Protein AF-A0A3D6AFQ8-F1 (afdb_monomer)

Nearest PDB structures (foldseek):
  5lcy-assembly1_C  TM=9.001E-01  e=2.801E-07  Salmonella enterica subsp. enterica serovar Typhimurium
  5fmn-assembly1_B  TM=8.373E-01  e=2.498E-03  Synechocystis sp. PCC 6803
  7mq1-assembly1_B  TM=7.973E-01  e=4.867E-03  Streptococcus pneumoniae D39
  7mq3-assembly1_A  TM=7.730E-01  e=4.867E-03  Streptococcus pneumoniae D39
  7mq2-assembly1_D  TM=8.115E-01  e=2.355E-02  Streptococcus pneumoniae D39

Solvent-accessible surface area (backbone atoms only — not comparable to full-atom values): 5232 Å² total; per-residue (Å²): 122,68,87,45,76,64,51,40,51,52,52,49,53,52,53,54,51,51,50,55,51,52,56,51,48,52,51,38,60,76,70,65,55,57,68,72,59,53,52,51,49,52,53,51,48,51,51,51,52,54,51,52,50,52,57,53,50,52,51,51,47,52,62,73,64,67,52,84,63,95,41,74,68,53,45,54,49,54,5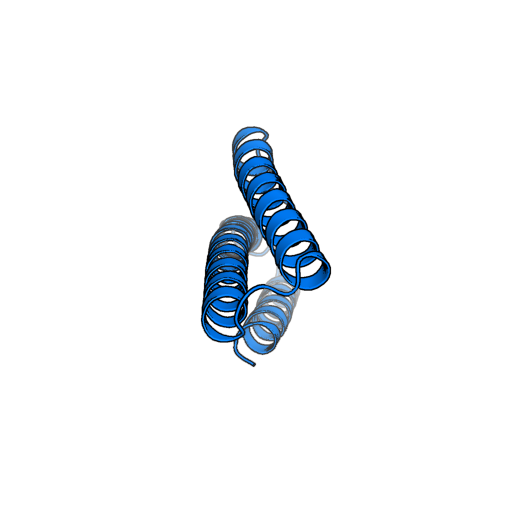4,52,52,52,55,50,52,52,56,66,70,76,108

Sequence (91 aa):
MPHSPEEKKRVLTRVRRIRGQTEALERALEEGVECAAVLQQIAAIRGAVNGLMSEVMEAHIREEFGQPPASEAERTARVREMSLLVRSYLK

Structure (mmCIF, N/CA/C/O backbone):
data_AF-A0A3D6AFQ8-F1
#
_entry.id   AF-A0A3D6AFQ8-F1
#
loop_
_atom_site.group_PDB
_atom_site.id
_atom_site.type_symbol
_atom_site.label_atom_id
_atom_site.label_alt_id
_atom_site.label_comp_id
_atom_site.label_asym_id
_atom_site.label_entity_id
_atom_site.label_seq_id
_atom_site.pdbx_PDB_ins_code
_atom_site.Cartn_x
_atom_site.Cartn_y
_atom_site.Cartn_z
_atom_site.occupancy
_atom_site.B_iso_or_equiv
_atom_site.auth_seq_id
_atom_site.auth_comp_id
_atom_site.auth_asym_id
_atom_site.auth_atom_id
_atom_site.pdbx_PDB_model_num
ATOM 1 N N . MET A 1 1 ? 10.726 3.275 -9.927 1.00 50.62 1 MET A N 1
ATOM 2 C CA . MET A 1 1 ? 10.121 4.407 -9.153 1.00 50.62 1 MET A CA 1
ATOM 3 C C . MET A 1 1 ? 9.157 5.093 -10.100 1.00 50.62 1 MET A C 1
ATOM 5 O O . MET A 1 1 ? 9.514 5.092 -11.249 1.00 50.62 1 MET A O 1
ATOM 9 N N . PRO A 1 2 ? 8.018 5.703 -9.727 1.00 62.06 2 PRO A N 1
ATOM 10 C CA . PRO A 1 2 ? 7.171 6.353 -10.737 1.00 62.06 2 PRO A CA 1
ATOM 11 C C . PRO A 1 2 ? 7.990 7.377 -11.543 1.00 62.06 2 PRO A C 1
ATOM 13 O O . PRO A 1 2 ? 8.441 8.378 -10.974 1.00 62.06 2 PRO A O 1
ATOM 16 N N . HIS A 1 3 ? 8.257 7.073 -12.819 1.00 66.62 3 HIS A N 1
ATOM 17 C CA . HIS A 1 3 ? 9.227 7.812 -13.632 1.00 66.62 3 HIS A CA 1
ATOM 18 C C . HIS A 1 3 ? 8.617 9.087 -14.229 1.00 66.62 3 HIS A C 1
ATOM 20 O O . HIS A 1 3 ? 9.358 10.008 -14.579 1.00 66.62 3 HIS A O 1
ATOM 26 N N . SER A 1 4 ? 7.281 9.209 -14.258 1.00 79.69 4 SER A N 1
ATOM 27 C CA . SER A 1 4 ? 6.606 10.465 -14.595 1.00 79.69 4 SER A CA 1
ATOM 28 C C . SER A 1 4 ? 6.192 11.283 -13.353 1.00 79.69 4 SER A C 1
ATOM 30 O O . SER A 1 4 ? 5.779 10.732 -12.322 1.00 79.69 4 SER A O 1
ATOM 32 N N . PRO A 1 5 ? 6.219 12.630 -13.435 1.00 84.50 5 PRO A N 1
ATOM 33 C CA . PRO A 1 5 ? 5.685 13.501 -12.385 1.00 84.50 5 PRO A CA 1
ATOM 34 C C . PRO A 1 5 ? 4.211 13.223 -12.052 1.00 84.50 5 PRO A C 1
ATOM 36 O O . PRO A 1 5 ? 3.797 13.350 -10.896 1.00 84.50 5 PRO A O 1
ATOM 39 N N . GLU A 1 6 ? 3.419 12.821 -13.049 1.00 84.44 6 GLU A N 1
ATOM 40 C CA . GLU A 1 6 ? 1.999 12.507 -12.884 1.00 84.44 6 GLU A CA 1
ATOM 41 C C . G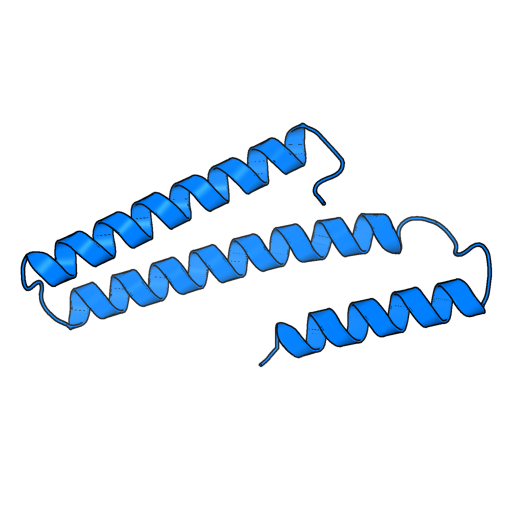LU A 1 6 ? 1.779 11.223 -12.084 1.00 84.44 6 GLU A C 1
ATOM 43 O O . GLU A 1 6 ? 0.996 11.219 -11.133 1.00 84.44 6 GLU A O 1
ATOM 48 N N . GLU A 1 7 ? 2.500 10.146 -12.406 1.00 83.50 7 GLU A N 1
ATOM 49 C CA . GLU A 1 7 ? 2.441 8.890 -11.650 1.00 83.50 7 GLU A CA 1
ATOM 50 C C . GLU A 1 7 ? 2.918 9.092 -10.222 1.00 83.50 7 GLU A C 1
ATOM 52 O O . GLU A 1 7 ? 2.268 8.631 -9.284 1.00 83.50 7 GLU A O 1
ATOM 57 N N . LYS A 1 8 ? 3.996 9.862 -10.037 1.00 88.12 8 LYS A N 1
ATOM 58 C CA . LYS A 1 8 ? 4.493 10.202 -8.704 1.00 88.12 8 LYS A CA 1
ATOM 59 C C . LYS A 1 8 ? 3.418 10.917 -7.891 1.00 88.12 8 LYS A C 1
ATOM 61 O O . LYS A 1 8 ? 3.194 10.570 -6.732 1.00 88.12 8 LYS A O 1
ATOM 66 N N . LYS A 1 9 ? 2.713 11.883 -8.489 1.00 91.31 9 LYS A N 1
ATOM 67 C CA . LYS A 1 9 ? 1.600 12.587 -7.837 1.00 91.31 9 LYS A CA 1
ATOM 68 C C . LYS A 1 9 ? 0.445 11.637 -7.502 1.00 91.31 9 LYS A C 1
ATOM 70 O O . LYS A 1 9 ? -0.077 11.711 -6.391 1.00 91.31 9 LYS A O 1
ATOM 75 N N . ARG A 1 10 ? 0.060 10.737 -8.417 1.00 89.75 10 ARG A N 1
ATOM 76 C CA . ARG A 1 10 ? -1.003 9.737 -8.186 1.00 89.75 10 ARG A CA 1
ATOM 77 C C . ARG A 1 10 ? -0.659 8.799 -7.024 1.00 89.75 10 ARG A C 1
ATOM 79 O O . ARG A 1 10 ? -1.445 8.695 -6.081 1.00 89.75 10 ARG A O 1
ATOM 86 N N . VAL A 1 11 ? 0.536 8.210 -7.040 1.00 92.75 11 VAL A N 1
ATOM 87 C CA . VAL A 1 11 ? 1.041 7.321 -5.980 1.00 92.75 11 VAL A CA 1
ATOM 88 C C . VAL A 1 11 ? 1.103 8.047 -4.634 1.00 92.75 11 VAL A C 1
ATOM 90 O O . VAL A 1 11 ? 0.613 7.533 -3.630 1.00 92.75 11 VAL A O 1
ATOM 93 N N . LEU A 1 12 ? 1.618 9.280 -4.593 1.00 94.81 12 LEU A N 1
ATOM 94 C CA . LEU A 1 12 ? 1.669 10.065 -3.355 1.00 94.81 12 LEU A CA 1
ATOM 95 C C . LEU A 1 12 ? 0.277 10.362 -2.785 1.00 94.81 12 LEU A C 1
ATOM 97 O O . LEU A 1 12 ? 0.094 10.318 -1.568 1.00 94.81 12 LEU A O 1
ATOM 101 N N . THR A 1 13 ? -0.717 10.634 -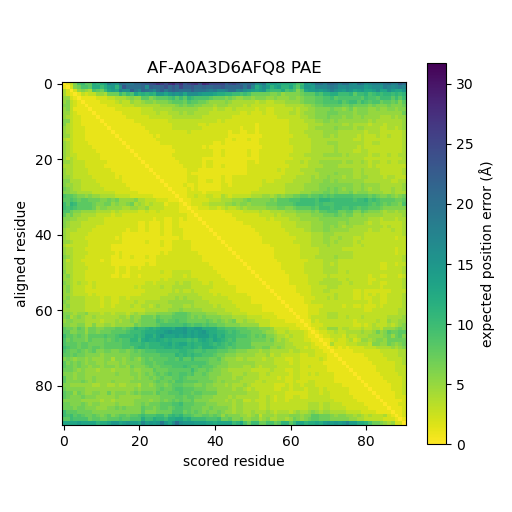3.632 1.00 96.12 13 THR A N 1
ATOM 102 C CA . THR A 1 13 ? -2.107 10.820 -3.190 1.00 96.12 13 THR A CA 1
ATOM 103 C C . THR A 1 13 ? -2.662 9.551 -2.538 1.00 96.12 13 THR A C 1
ATOM 105 O O . THR A 1 13 ? -3.287 9.632 -1.480 1.00 96.12 13 THR A O 1
ATOM 108 N N . ARG A 1 14 ? -2.394 8.372 -3.115 1.00 96.06 14 ARG A N 1
ATOM 109 C CA . ARG A 1 14 ? -2.784 7.076 -2.532 1.00 96.06 14 ARG A CA 1
ATOM 110 C C . ARG A 1 14 ? -2.120 6.842 -1.174 1.00 96.06 14 ARG A C 1
ATOM 112 O O . ARG A 1 14 ? -2.814 6.510 -0.217 1.00 96.06 14 ARG A O 1
ATOM 119 N N . VAL A 1 15 ? -0.812 7.085 -1.069 1.00 97.25 15 VAL A N 1
ATOM 120 C CA . VAL A 1 15 ? -0.056 6.948 0.190 1.00 97.25 15 VAL A CA 1
ATOM 121 C C . VAL A 1 15 ? -0.613 7.872 1.276 1.00 97.25 15 VAL A C 1
ATOM 123 O O . VAL A 1 15 ? -0.842 7.433 2.400 1.00 97.25 15 VAL A O 1
ATOM 126 N N . ARG A 1 16 ? -0.905 9.137 0.946 1.00 98.19 16 ARG A N 1
ATOM 127 C CA . ARG A 1 16 ? -1.519 10.090 1.890 1.00 98.19 16 ARG A CA 1
ATOM 128 C C . ARG A 1 16 ? -2.898 9.631 2.364 1.00 98.19 16 ARG A C 1
ATOM 130 O O . ARG A 1 16 ? -3.214 9.788 3.538 1.00 98.19 16 ARG A O 1
ATOM 137 N N . ARG A 1 17 ? -3.703 9.033 1.479 1.00 98.12 17 ARG A N 1
ATOM 138 C CA . ARG A 1 17 ? -4.999 8.451 1.853 1.00 98.12 17 ARG A CA 1
ATOM 139 C C . ARG A 1 17 ? -4.831 7.280 2.823 1.00 98.12 17 ARG A C 1
ATOM 141 O O . ARG A 1 17 ? -5.527 7.254 3.829 1.00 98.12 17 ARG A O 1
ATOM 148 N N . ILE A 1 18 ? -3.905 6.358 2.547 1.00 98.44 18 ILE A N 1
ATOM 149 C CA . ILE A 1 18 ? -3.610 5.218 3.433 1.00 98.44 18 ILE A CA 1
ATOM 150 C C . ILE A 1 18 ? -3.166 5.716 4.809 1.00 98.44 18 ILE A C 1
ATOM 152 O O . ILE A 1 18 ? -3.678 5.236 5.814 1.00 98.44 18 ILE A O 1
ATOM 156 N N . ARG A 1 19 ? -2.298 6.734 4.858 1.00 98.56 19 ARG A N 1
ATOM 157 C CA . ARG A 1 19 ? -1.888 7.375 6.114 1.00 98.56 19 ARG A CA 1
ATOM 158 C C . ARG A 1 19 ? -3.087 7.892 6.921 1.00 98.56 19 ARG A C 1
ATOM 160 O O . ARG A 1 19 ? -3.176 7.631 8.113 1.00 98.56 19 ARG A O 1
ATOM 167 N N . GLY A 1 20 ? -4.034 8.576 6.280 1.00 98.62 20 GLY A N 1
ATOM 168 C CA . GLY A 1 20 ? -5.249 9.032 6.966 1.00 98.62 20 GLY A CA 1
ATOM 169 C C . GLY A 1 20 ? -6.112 7.877 7.494 1.00 98.62 20 GLY A C 1
ATOM 170 O O . GLY A 1 20 ? -6.715 7.998 8.557 1.00 98.62 20 GLY A O 1
ATOM 171 N N . GLN A 1 21 ? -6.148 6.738 6.789 1.00 98.62 21 GLN A N 1
ATOM 172 C CA . GLN A 1 21 ? -6.840 5.533 7.261 1.00 98.62 21 GLN A CA 1
ATOM 173 C C . GLN A 1 21 ? -6.131 4.901 8.467 1.00 98.62 21 GLN A C 1
ATOM 175 O O . GLN A 1 21 ? -6.806 4.486 9.402 1.00 98.62 21 GLN A O 1
ATOM 180 N N . THR A 1 22 ? -4.796 4.850 8.477 1.00 98.56 22 THR A N 1
ATOM 181 C CA . THR A 1 22 ? -4.036 4.317 9.620 1.00 98.56 22 THR A CA 1
ATOM 182 C C . THR A 1 22 ? -4.142 5.220 10.846 1.00 98.56 22 THR A C 1
ATOM 184 O O . THR A 1 22 ? -4.334 4.711 11.941 1.00 98.56 22 THR A O 1
ATOM 187 N N . GLU A 1 23 ? -4.112 6.544 10.666 1.00 98.69 23 GLU A N 1
ATOM 188 C CA . GLU A 1 23 ? -4.347 7.507 11.756 1.00 98.69 23 GLU A CA 1
ATOM 189 C C . GLU A 1 23 ? -5.778 7.383 12.320 1.00 98.69 23 GLU A C 1
ATOM 191 O O . GLU A 1 23 ? -6.003 7.579 13.510 1.00 98.69 23 GLU A O 1
ATOM 196 N N . ALA A 1 24 ? -6.771 7.063 11.482 1.00 98.31 24 ALA A N 1
ATOM 197 C CA . ALA A 1 24 ? -8.136 6.800 11.944 1.00 98.31 24 ALA A CA 1
ATOM 198 C C . ALA A 1 24 ? -8.257 5.481 12.725 1.00 98.31 24 ALA A C 1
ATOM 200 O O . ALA A 1 24 ? -8.987 5.438 13.713 1.00 98.31 24 ALA A O 1
ATOM 201 N N . LEU A 1 25 ? -7.525 4.445 12.308 1.00 98.50 25 LEU A N 1
ATOM 202 C CA . LEU A 1 25 ? -7.447 3.168 13.019 1.00 98.50 25 LEU A CA 1
ATOM 203 C C . LEU A 1 25 ? -6.808 3.324 14.396 1.00 98.50 25 LEU A C 1
ATOM 205 O O . LEU A 1 25 ? -7.327 2.781 15.363 1.00 98.50 25 LEU A O 1
ATOM 209 N N . GLU A 1 26 ? -5.716 4.080 14.482 1.00 98.56 26 GLU A N 1
ATOM 210 C CA . GLU A 1 26 ? -5.054 4.398 15.748 1.00 98.56 26 GLU A CA 1
ATOM 211 C C . GLU A 1 26 ? -6.025 5.065 16.729 1.00 98.56 26 GLU A C 1
ATOM 213 O O . GLU A 1 26 ? -6.248 4.529 17.811 1.00 98.56 26 GLU A O 1
ATOM 218 N N . ARG A 1 27 ? -6.717 6.135 16.308 1.00 98.44 27 ARG A N 1
ATOM 219 C CA . ARG A 1 27 ? -7.736 6.793 17.145 1.00 98.44 27 ARG A CA 1
ATOM 220 C C . ARG A 1 27 ? -8.856 5.848 17.572 1.00 98.44 27 ARG A C 1
ATOM 222 O O . ARG A 1 27 ? -9.248 5.850 18.730 1.00 98.44 27 ARG A O 1
ATOM 229 N N . ALA A 1 28 ? -9.354 5.011 16.660 1.00 97.81 28 ALA A N 1
ATOM 230 C CA . ALA A 1 28 ? -10.409 4.054 16.986 1.00 97.81 28 ALA A CA 1
ATOM 231 C C . ALA A 1 28 ? -9.968 3.041 18.060 1.00 97.81 28 ALA A C 1
ATOM 233 O O . ALA A 1 28 ? -10.779 2.626 18.885 1.00 97.81 28 ALA A O 1
ATOM 234 N N . LEU A 1 29 ? -8.691 2.653 18.066 1.00 97.88 29 LEU A N 1
ATOM 235 C CA . LEU A 1 29 ? -8.125 1.784 19.097 1.00 97.88 29 LEU A CA 1
ATOM 236 C C . LEU A 1 29 ? -7.965 2.518 20.436 1.00 97.88 29 LE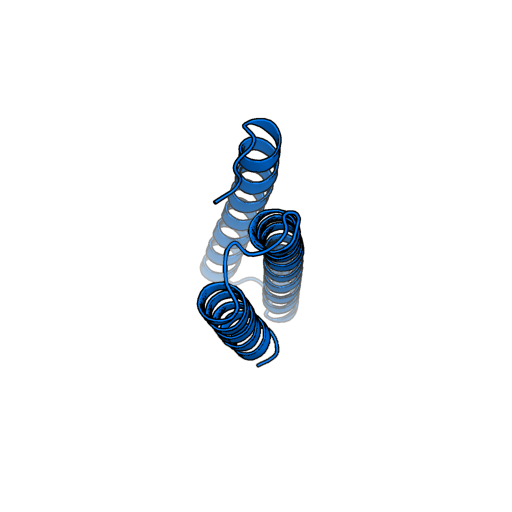U A C 1
ATOM 238 O O . LEU A 1 29 ? -8.304 1.949 21.471 1.00 97.88 29 LEU A O 1
ATOM 242 N N . GLU A 1 30 ? -7.493 3.766 20.422 1.00 98.19 30 GLU A N 1
ATOM 243 C CA . GLU A 1 30 ? -7.358 4.603 21.626 1.00 98.19 30 GLU A CA 1
ATOM 244 C C . GLU A 1 30 ? -8.713 4.904 22.285 1.00 98.19 30 GLU A C 1
ATOM 246 O O . GLU A 1 30 ? -8.831 4.890 23.509 1.00 98.19 30 GLU A O 1
ATOM 251 N N . GLU A 1 31 ? -9.748 5.131 21.475 1.00 97.62 31 GLU A N 1
ATOM 252 C CA . GLU A 1 31 ? -11.119 5.412 21.915 1.00 97.62 31 GLU A CA 1
ATOM 253 C C . GLU A 1 31 ? -11.896 4.148 22.333 1.00 97.62 31 GLU A C 1
ATOM 255 O O . GLU A 1 31 ? -13.020 4.251 22.824 1.00 97.62 31 GLU A O 1
ATOM 260 N N . GLY A 1 32 ? -11.318 2.953 22.156 1.00 95.56 32 GLY A N 1
ATOM 261 C CA . GLY A 1 32 ? -11.954 1.688 22.531 1.00 95.56 32 GLY A CA 1
ATOM 262 C C . GLY A 1 32 ? -13.155 1.315 21.656 1.00 95.56 32 GLY A C 1
ATOM 263 O O . GLY A 1 32 ? -14.123 0.740 22.150 1.00 95.56 32 GLY A O 1
ATOM 264 N N . VAL A 1 33 ? -13.114 1.649 20.362 1.00 95.94 33 VAL A N 1
ATOM 265 C CA . VAL A 1 33 ? -14.178 1.330 19.400 1.00 95.94 33 VAL A CA 1
ATOM 266 C C . VAL A 1 33 ? -14.365 -0.189 19.259 1.00 95.94 33 VAL A C 1
ATOM 268 O O . VAL A 1 33 ? -13.409 -0.963 19.279 1.00 95.94 33 VAL A O 1
ATOM 271 N N . GLU A 1 34 ? -15.612 -0.613 19.041 1.00 96.44 34 GLU A N 1
ATOM 272 C CA . GLU A 1 34 ? -16.008 -2.010 18.830 1.00 96.44 34 GLU A CA 1
ATOM 273 C C . GLU A 1 34 ? -15.128 -2.763 17.813 1.00 96.44 34 GLU A C 1
ATOM 275 O O . GLU A 1 34 ? -14.878 -2.297 16.693 1.00 96.44 34 GLU A O 1
ATOM 280 N N . CYS A 1 35 ? -14.755 -4.003 18.155 1.00 96.94 35 CYS A N 1
ATOM 281 C CA . CYS A 1 35 ? -13.878 -4.859 17.346 1.00 96.94 35 CYS A CA 1
ATOM 282 C C . CYS A 1 35 ? -14.345 -5.009 15.889 1.00 96.94 35 CYS A C 1
ATOM 284 O O . CYS A 1 35 ? -13.523 -5.061 14.974 1.00 96.94 35 CYS A O 1
ATOM 286 N N . ALA A 1 36 ? -15.659 -5.065 15.648 1.00 97.69 36 ALA A N 1
ATOM 287 C CA . ALA A 1 36 ? -16.209 -5.183 14.299 1.00 97.69 36 ALA A CA 1
ATOM 288 C C . ALA A 1 36 ? -15.845 -3.977 13.413 1.00 97.69 36 ALA A C 1
ATOM 290 O O . ALA A 1 36 ? -15.473 -4.155 12.252 1.00 97.69 36 ALA A O 1
ATOM 291 N N . ALA A 1 37 ? -15.894 -2.760 13.960 1.00 96.81 37 ALA A N 1
ATOM 292 C CA . ALA A 1 37 ? -15.535 -1.547 13.231 1.00 96.81 37 ALA A CA 1
ATOM 293 C C . ALA A 1 37 ? -14.016 -1.457 13.007 1.00 96.81 37 ALA A C 1
ATOM 295 O O . ALA A 1 37 ? -13.576 -1.108 11.910 1.00 96.81 37 ALA A O 1
ATOM 296 N N . VAL A 1 38 ? -13.207 -1.864 13.990 1.00 98.12 38 VAL A N 1
ATOM 297 C CA . VAL A 1 38 ? -11.744 -1.983 13.841 1.00 98.12 38 VAL A CA 1
ATOM 298 C C . VAL A 1 38 ? -11.385 -2.950 12.703 1.00 98.12 38 VAL A C 1
ATOM 300 O O . VAL A 1 38 ? -10.595 -2.612 11.819 1.00 98.12 38 VAL A O 1
ATOM 303 N N . LEU A 1 39 ? -12.018 -4.128 12.653 1.00 98.25 39 LEU A N 1
ATOM 304 C CA . LEU A 1 39 ? -11.808 -5.111 11.582 1.00 98.25 39 LEU A CA 1
ATOM 305 C C . LEU A 1 39 ? -12.186 -4.562 10.198 1.00 98.25 39 LEU A C 1
ATOM 307 O O . LEU A 1 39 ? -11.477 -4.816 9.220 1.00 98.25 39 LEU A O 1
ATOM 311 N N . GLN A 1 40 ? -13.263 -3.778 10.101 1.00 98.38 40 GLN A N 1
ATOM 312 C CA . GLN A 1 40 ? -13.648 -3.111 8.853 1.00 98.38 40 GLN A CA 1
ATOM 313 C C . GLN A 1 40 ? -12.595 -2.095 8.396 1.00 98.38 40 GLN A C 1
ATOM 315 O O . GLN A 1 40 ? -12.263 -2.049 7.208 1.00 98.38 40 GLN A O 1
ATOM 320 N N . GLN A 1 41 ? -12.026 -1.315 9.318 1.00 98.25 41 GLN A N 1
ATOM 321 C CA . GLN A 1 41 ? -10.960 -0.367 8.990 1.00 98.25 41 GLN A CA 1
ATOM 322 C C . GLN A 1 41 ? -9.691 -1.080 8.511 1.00 98.25 41 GLN A C 1
ATOM 324 O O . GLN A 1 41 ? -9.122 -0.693 7.488 1.00 98.25 41 GLN A O 1
ATOM 329 N N . ILE A 1 42 ? -9.294 -2.174 9.170 1.00 98.38 42 ILE A N 1
ATOM 330 C CA . ILE A 1 42 ? -8.169 -3.015 8.732 1.00 98.38 42 ILE A CA 1
ATOM 331 C C . ILE A 1 42 ? -8.422 -3.564 7.321 1.00 98.38 42 ILE A C 1
ATOM 333 O O . ILE A 1 42 ? -7.546 -3.487 6.455 1.00 98.38 42 ILE A O 1
ATOM 337 N N . ALA A 1 43 ? -9.627 -4.073 7.048 1.00 98.38 43 ALA A N 1
ATOM 338 C CA . ALA A 1 43 ? -9.990 -4.570 5.723 1.00 98.38 43 ALA A CA 1
ATOM 339 C C . ALA A 1 43 ? -9.915 -3.468 4.649 1.00 98.38 43 ALA A C 1
ATOM 341 O O . ALA A 1 43 ? -9.416 -3.718 3.546 1.00 98.38 43 ALA A O 1
ATOM 342 N N . ALA A 1 44 ? -10.351 -2.247 4.974 1.00 98.19 44 ALA A N 1
ATOM 343 C CA . ALA A 1 44 ? -10.273 -1.094 4.083 1.00 98.19 44 ALA A CA 1
ATOM 344 C C . ALA A 1 44 ? -8.822 -0.658 3.807 1.00 98.19 44 ALA A C 1
ATOM 346 O O . ALA A 1 44 ? -8.486 -0.359 2.659 1.00 98.19 44 ALA A O 1
ATOM 347 N N . ILE A 1 45 ? -7.956 -0.656 4.828 1.00 98.44 45 ILE A N 1
ATOM 348 C CA . ILE A 1 45 ? -6.520 -0.365 4.683 1.00 98.44 45 ILE A CA 1
ATOM 349 C C . ILE A 1 45 ? -5.860 -1.418 3.793 1.00 98.44 45 ILE A C 1
ATOM 351 O O . ILE A 1 45 ? -5.188 -1.063 2.826 1.00 98.44 45 ILE A O 1
ATOM 355 N N . ARG A 1 46 ? -6.112 -2.708 4.050 1.00 97.44 46 ARG A N 1
ATOM 356 C CA . ARG A 1 46 ? -5.609 -3.808 3.213 1.00 97.44 46 ARG A CA 1
ATOM 357 C C . ARG A 1 46 ? -6.014 -3.625 1.749 1.00 97.44 46 ARG A C 1
ATOM 359 O O . ARG A 1 46 ? -5.176 -3.749 0.862 1.00 97.44 46 ARG A O 1
ATOM 366 N N . GLY A 1 47 ? -7.279 -3.290 1.487 1.00 97.31 47 GLY A N 1
ATOM 367 C CA . GLY A 1 47 ? -7.762 -3.013 0.132 1.00 97.31 47 GLY A CA 1
ATOM 368 C C . GLY A 1 47 ? -7.040 -1.833 -0.531 1.00 97.31 47 GLY A C 1
ATOM 369 O O . GLY A 1 47 ? -6.642 -1.926 -1.691 1.00 97.31 47 GLY A O 1
ATOM 370 N N . ALA A 1 48 ? -6.817 -0.743 0.208 1.00 97.50 48 ALA A N 1
ATOM 371 C CA . ALA A 1 48 ? -6.101 0.426 -0.297 1.00 97.50 48 ALA A CA 1
ATOM 372 C C . ALA A 1 48 ? -4.623 0.126 -0.610 1.00 97.50 48 ALA A C 1
ATOM 374 O O . ALA A 1 48 ? -4.126 0.551 -1.654 1.00 97.50 48 ALA A O 1
ATOM 375 N N . VAL A 1 49 ? -3.944 -0.638 0.252 1.00 96.56 49 VAL A N 1
ATOM 376 C CA . VAL A 1 49 ? -2.558 -1.088 0.044 1.00 96.56 49 VAL A CA 1
ATOM 377 C C . VAL A 1 49 ? -2.459 -2.008 -1.174 1.00 96.56 49 VAL A C 1
ATOM 379 O O . VAL A 1 49 ? -1.596 -1.794 -2.023 1.00 96.56 49 VAL A O 1
ATOM 382 N N . ASN A 1 50 ? -3.374 -2.971 -1.320 1.00 94.44 50 ASN A N 1
ATOM 383 C CA . ASN A 1 50 ? -3.401 -3.872 -2.477 1.00 94.44 50 ASN A CA 1
ATOM 384 C C . ASN A 1 50 ? -3.631 -3.120 -3.796 1.00 94.44 50 ASN A C 1
ATOM 386 O O . ASN A 1 50 ? -2.990 -3.425 -4.804 1.00 94.44 50 ASN A O 1
ATOM 390 N N . GLY A 1 51 ? -4.507 -2.112 -3.785 1.00 94.12 51 GLY A N 1
ATOM 391 C CA . GLY A 1 51 ? -4.719 -1.237 -4.938 1.00 94.12 51 GLY A CA 1
ATOM 392 C C . GLY A 1 51 ? -3.457 -0.455 -5.311 1.00 94.12 51 GLY A C 1
ATOM 393 O O . GLY A 1 51 ? -3.042 -0.483 -6.466 1.00 94.12 51 GLY A O 1
ATOM 394 N N . LEU A 1 52 ? -2.800 0.177 -4.331 1.00 94.31 52 LEU A N 1
ATOM 395 C CA . LEU A 1 52 ? -1.542 0.900 -4.555 1.00 94.31 52 LEU A CA 1
ATOM 396 C C . LEU A 1 52 ? -0.446 -0.019 -5.115 1.00 94.31 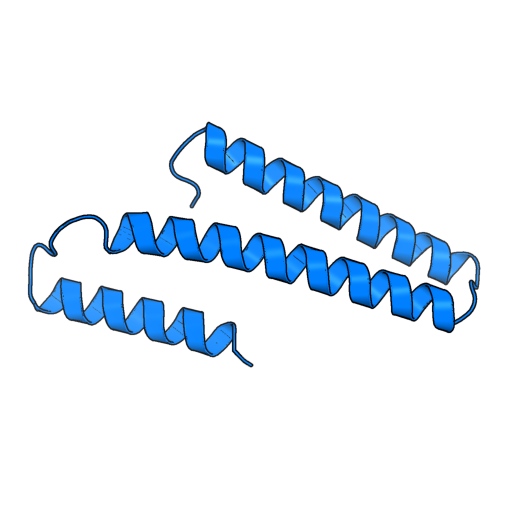52 LEU A C 1
ATOM 398 O O . LEU A 1 52 ? 0.264 0.351 -6.045 1.00 94.31 52 LEU A O 1
ATOM 402 N N . MET A 1 53 ? -0.312 -1.217 -4.557 1.00 91.81 53 MET A N 1
ATOM 403 C CA . MET A 1 53 ? 0.669 -2.198 -5.007 1.00 91.81 53 MET A CA 1
ATOM 404 C C . MET A 1 53 ? 0.434 -2.630 -6.458 1.00 91.81 53 MET A C 1
ATOM 406 O O . MET A 1 53 ? 1.395 -2.714 -7.217 1.00 91.81 53 MET A O 1
ATOM 410 N N . SER A 1 54 ? -0.826 -2.833 -6.857 1.00 90.56 54 SER A N 1
ATOM 411 C CA . SER A 1 54 ? -1.183 -3.165 -8.243 1.00 90.56 54 SER A CA 1
ATOM 412 C C . SER A 1 54 ? -0.781 -2.044 -9.209 1.00 90.56 54 SER A C 1
ATOM 414 O O . SER A 1 54 ? -0.135 -2.308 -10.219 1.00 90.56 54 SER A O 1
ATOM 416 N N . GLU A 1 55 ? -1.085 -0.788 -8.860 1.00 89.44 55 GLU A N 1
ATOM 417 C CA . GLU A 1 55 ? -0.716 0.391 -9.661 1.00 89.44 55 GLU A CA 1
ATOM 418 C C . GLU A 1 55 ? 0.811 0.526 -9.822 1.00 89.44 55 GLU A C 1
ATOM 420 O O . GLU A 1 55 ? 1.308 0.789 -10.916 1.00 89.44 55 GLU A O 1
ATOM 425 N N . VAL A 1 56 ? 1.575 0.331 -8.740 1.00 89.81 56 VAL A N 1
ATOM 426 C CA . VAL A 1 56 ? 3.046 0.434 -8.773 1.00 89.81 56 VAL A CA 1
ATOM 427 C C . VAL A 1 56 ? 3.674 -0.728 -9.547 1.00 89.81 56 VAL A C 1
ATOM 429 O O . VAL A 1 56 ? 4.637 -0.518 -10.283 1.00 89.81 56 VAL A O 1
ATOM 432 N N . MET A 1 57 ? 3.133 -1.941 -9.407 1.00 89.44 57 MET A N 1
ATOM 433 C CA . MET A 1 57 ? 3.605 -3.116 -10.140 1.00 89.44 57 MET A CA 1
ATOM 434 C C . MET A 1 57 ? 3.382 -2.962 -11.647 1.00 89.44 57 MET A C 1
ATOM 436 O O . MET A 1 57 ? 4.285 -3.253 -12.427 1.00 89.44 57 MET A O 1
ATOM 440 N N . GLU A 1 58 ? 2.214 -2.468 -12.062 1.00 88.12 58 GLU A N 1
ATOM 441 C CA . GLU A 1 58 ? 1.919 -2.205 -13.473 1.00 88.12 58 GLU A CA 1
ATOM 442 C C . GLU A 1 58 ? 2.893 -1.185 -14.077 1.00 88.12 58 GLU A C 1
ATOM 444 O O . GLU A 1 58 ? 3.427 -1.414 -15.165 1.00 88.12 58 GLU A O 1
ATOM 449 N N . ALA A 1 59 ? 3.153 -0.084 -13.363 1.00 87.12 59 ALA A N 1
ATOM 450 C CA . ALA A 1 59 ? 4.113 0.927 -13.798 1.00 87.12 59 ALA A CA 1
ATOM 451 C C . ALA A 1 59 ? 5.511 0.318 -13.990 1.00 87.12 59 ALA A C 1
ATOM 453 O O . ALA A 1 59 ? 6.102 0.465 -15.057 1.00 87.12 59 ALA A O 1
ATOM 454 N N . HIS A 1 60 ? 5.985 -0.460 -13.012 1.00 87.25 60 HIS A N 1
ATOM 455 C CA . HIS A 1 60 ? 7.289 -1.117 -13.087 1.00 87.25 60 HIS A CA 1
ATOM 456 C C . HIS A 1 60 ? 7.392 -2.100 -14.263 1.00 87.25 60 HIS A C 1
ATOM 458 O O . HIS A 1 60 ? 8.388 -2.091 -14.982 1.00 87.25 60 HIS A O 1
ATOM 464 N N . ILE A 1 61 ? 6.353 -2.907 -14.517 1.00 88.25 61 ILE A N 1
ATOM 465 C CA . ILE A 1 61 ? 6.327 -3.820 -15.671 1.00 88.25 61 ILE A CA 1
ATOM 466 C C . ILE A 1 61 ? 6.414 -3.031 -16.979 1.00 88.25 61 ILE A C 1
ATOM 468 O O . ILE A 1 61 ? 7.192 -3.380 -17.865 1.00 88.25 61 ILE A O 1
ATOM 472 N N . ARG A 1 62 ? 5.613 -1.972 -17.119 1.00 87.06 62 ARG A N 1
ATOM 473 C CA . ARG A 1 62 ? 5.583 -1.148 -18.331 1.00 87.06 62 ARG A CA 1
ATOM 474 C C . ARG A 1 62 ? 6.944 -0.522 -18.625 1.00 87.06 62 ARG A C 1
ATOM 476 O O . ARG A 1 62 ? 7.316 -0.400 -19.787 1.00 87.06 62 ARG A O 1
ATOM 483 N N . GLU A 1 63 ? 7.668 -0.135 -17.586 1.00 83.62 63 GLU A N 1
ATOM 484 C CA . GLU A 1 63 ? 8.982 0.495 -17.689 1.00 83.62 63 GLU A CA 1
ATOM 485 C C . GLU A 1 63 ? 10.077 -0.531 -18.020 1.00 83.62 63 GLU A C 1
ATOM 487 O O . GLU A 1 63 ? 10.790 -0.363 -19.008 1.00 83.62 63 GLU A O 1
ATOM 492 N N . GLU A 1 64 ? 10.163 -1.631 -17.267 1.00 85.69 64 GLU A N 1
ATOM 493 C CA . GLU A 1 64 ? 11.208 -2.652 -17.443 1.00 85.69 64 GLU A CA 1
ATOM 494 C C . GLU A 1 64 ? 11.000 -3.529 -18.683 1.00 85.69 64 GLU A C 1
ATOM 496 O O . GLU A 1 64 ? 11.957 -4.041 -19.264 1.00 85.69 64 GLU A O 1
ATOM 501 N N . PHE A 1 65 ? 9.756 -3.720 -19.124 1.00 87.38 65 PHE A N 1
ATOM 502 C CA . PHE A 1 65 ? 9.425 -4.597 -20.254 1.00 87.38 65 PHE A CA 1
ATOM 503 C C . PHE A 1 65 ? 8.866 -3.848 -21.467 1.00 87.38 65 PHE A C 1
ATOM 505 O O . PHE A 1 65 ? 8.581 -4.472 -22.487 1.00 87.38 65 PHE A O 1
ATOM 512 N N . GLY A 1 66 ? 8.738 -2.519 -21.400 1.00 85.12 66 GLY A N 1
ATOM 513 C CA . GLY A 1 66 ? 8.260 -1.699 -22.517 1.00 85.12 66 GLY A CA 1
ATOM 514 C C . GLY A 1 66 ? 9.269 -1.533 -23.654 1.00 85.12 66 GLY A C 1
ATOM 515 O O . GLY A 1 66 ? 8.882 -1.131 -24.749 1.00 85.12 66 GLY A O 1
ATOM 516 N N . GLN A 1 67 ? 10.548 -1.839 -23.415 1.00 86.19 67 GLN A N 1
ATOM 517 C CA . GLN A 1 67 ? 11.617 -1.765 -24.413 1.00 86.19 67 GLN A CA 1
ATOM 518 C C . GLN A 1 67 ? 12.318 -3.119 -24.580 1.00 86.19 67 GLN A C 1
ATOM 520 O O . GLN A 1 67 ? 12.490 -3.835 -23.584 1.00 86.19 67 GLN A O 1
ATOM 525 N N . PRO A 1 68 ? 12.775 -3.464 -25.802 1.00 89.06 68 PRO A N 1
ATOM 526 C CA . PRO A 1 68 ? 13.555 -4.673 -26.028 1.00 89.06 68 PRO A CA 1
ATOM 527 C C . PRO A 1 68 ? 14.788 -4.715 -25.113 1.00 89.06 68 PRO A C 1
ATOM 529 O O . PRO A 1 68 ? 15.426 -3.681 -24.899 1.00 89.06 68 PRO A O 1
ATOM 532 N N . PRO A 1 69 ? 15.150 -5.889 -24.574 1.00 91.44 69 PRO A N 1
ATOM 533 C CA . PRO A 1 69 ? 16.386 -6.030 -23.819 1.00 91.44 69 PRO A CA 1
ATOM 534 C C . PRO A 1 69 ? 17.592 -5.874 -24.755 1.00 91.44 69 PRO A C 1
ATOM 536 O O . PRO A 1 69 ? 17.567 -6.345 -25.893 1.00 91.44 69 PRO A O 1
ATOM 539 N N . ALA A 1 70 ? 18.671 -5.267 -24.267 1.00 92.06 70 ALA A N 1
ATOM 540 C CA . ALA A 1 70 ? 19.925 -5.133 -25.003 1.00 92.06 70 ALA A CA 1
ATOM 541 C C . ALA A 1 70 ? 20.683 -6.468 -25.112 1.00 92.06 70 ALA A C 1
ATOM 543 O O . ALA A 1 70 ? 21.548 -6.626 -25.972 1.00 92.06 70 ALA A O 1
ATOM 544 N N . SER A 1 71 ? 20.373 -7.445 -24.249 1.00 95.88 71 SER A N 1
ATOM 545 C CA . SER A 1 71 ? 20.963 -8.786 -24.296 1.00 95.88 71 SER A CA 1
ATOM 546 C C . SER A 1 71 ? 20.069 -9.873 -23.686 1.00 95.88 71 SER A C 1
ATOM 548 O O . SER A 1 71 ? 19.149 -9.612 -22.910 1.00 95.88 71 SER A O 1
ATOM 550 N N . GLU A 1 72 ? 20.394 -11.129 -23.991 1.00 94.44 72 GLU A N 1
ATOM 551 C CA . GLU A 1 72 ? 19.803 -12.320 -23.365 1.00 94.44 72 GLU A CA 1
ATOM 552 C C . GLU A 1 72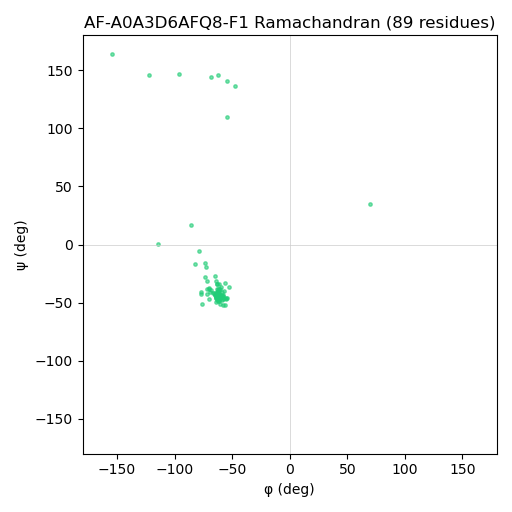 ? 19.981 -12.333 -21.835 1.00 94.44 72 GLU A C 1
ATOM 554 O O . GLU A 1 72 ? 19.065 -12.683 -21.084 1.00 94.44 72 GLU A O 1
ATOM 559 N N . ALA A 1 73 ? 21.161 -11.910 -21.369 1.00 95.56 73 ALA A N 1
ATOM 560 C CA . ALA A 1 73 ? 21.489 -11.838 -19.950 1.00 95.56 73 ALA A CA 1
ATOM 561 C C . ALA A 1 73 ? 20.607 -10.812 -19.225 1.00 95.56 73 ALA A C 1
ATOM 563 O O . ALA A 1 73 ? 20.056 -11.107 -18.164 1.00 95.56 73 ALA A O 1
ATOM 564 N N . GLU A 1 74 ? 20.410 -9.640 -19.833 1.00 93.06 74 GLU A N 1
ATOM 565 C CA . GLU A 1 74 ? 19.516 -8.610 -19.307 1.00 93.06 74 GLU A CA 1
ATOM 566 C C . GLU A 1 74 ? 18.066 -9.100 -19.256 1.00 93.06 74 GLU A C 1
ATOM 568 O O . GLU A 1 74 ? 17.412 -8.963 -18.222 1.00 93.06 74 GLU A O 1
ATOM 573 N N . ARG A 1 75 ? 17.574 -9.754 -20.319 1.00 92.62 75 ARG A N 1
ATOM 574 C CA . ARG A 1 75 ? 16.225 -10.340 -20.320 1.00 92.62 75 ARG A CA 1
ATOM 575 C C . ARG A 1 75 ? 16.030 -11.310 -19.157 1.00 92.62 75 ARG A C 1
ATOM 577 O O . ARG A 1 75 ? 15.025 -11.243 -18.451 1.00 92.62 75 ARG A O 1
ATOM 584 N N . THR A 1 76 ? 16.998 -12.200 -18.950 1.00 94.31 76 THR A N 1
ATOM 585 C CA . THR A 1 76 ? 16.959 -13.195 -17.871 1.00 94.31 76 THR A CA 1
ATOM 586 C C . THR A 1 76 ? 16.941 -12.528 -16.494 1.00 94.31 76 THR A C 1
ATOM 588 O O . THR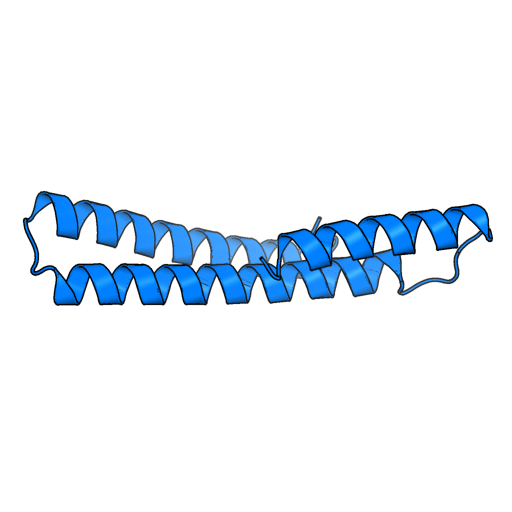 A 1 76 ? 16.190 -12.954 -15.614 1.00 94.31 76 THR A O 1
ATOM 591 N N . ALA A 1 77 ? 17.723 -11.460 -16.309 1.00 92.94 77 ALA A N 1
ATOM 592 C CA . ALA A 1 77 ? 17.746 -10.692 -15.069 1.00 92.94 77 ALA A CA 1
ATOM 593 C C . ALA A 1 77 ? 16.393 -10.017 -14.785 1.00 92.94 77 ALA A C 1
ATOM 595 O O . ALA A 1 77 ? 15.836 -10.237 -13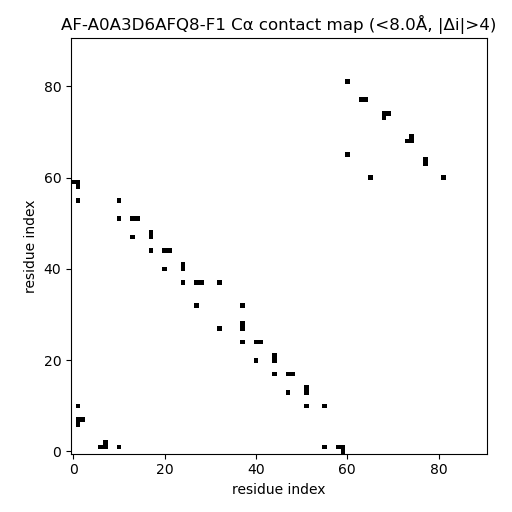.707 1.00 92.94 77 ALA A O 1
ATOM 596 N N . ARG A 1 78 ? 15.821 -9.305 -15.770 1.00 92.38 78 ARG A N 1
ATOM 597 C CA . ARG A 1 78 ? 14.508 -8.639 -15.653 1.00 92.38 78 ARG A CA 1
ATOM 598 C C . ARG A 1 78 ? 13.396 -9.629 -15.286 1.00 92.38 78 ARG A C 1
ATOM 600 O O . ARG A 1 78 ? 12.619 -9.400 -14.362 1.00 92.38 78 ARG A O 1
ATOM 607 N N . VAL A 1 79 ? 13.343 -10.789 -15.953 1.00 92.56 79 VAL A N 1
ATOM 608 C CA . VAL A 1 79 ? 12.347 -11.842 -15.658 1.00 92.56 79 VAL A CA 1
ATOM 609 C C . VAL A 1 79 ? 12.518 -12.405 -14.246 1.00 92.56 79 VAL A C 1
ATOM 611 O O . VAL A 1 79 ? 11.528 -12.655 -13.549 1.00 92.56 79 VAL A O 1
ATOM 614 N N . ARG A 1 80 ? 13.763 -12.614 -13.801 1.00 93.94 80 ARG A N 1
ATOM 615 C CA . ARG A 1 80 ? 14.050 -13.119 -12.454 1.00 93.94 80 ARG A CA 1
ATOM 616 C C . ARG A 1 80 ? 13.590 -12.133 -11.384 1.00 93.94 80 ARG A C 1
ATOM 618 O O . ARG A 1 80 ? 12.951 -12.565 -10.426 1.00 93.94 80 ARG A O 1
ATOM 625 N N . GLU A 1 81 ? 13.896 -10.850 -11.552 1.00 91.19 81 GLU A N 1
ATOM 626 C CA . GLU A 1 81 ? 13.451 -9.782 -10.655 1.00 91.19 81 GLU A CA 1
ATOM 627 C C . GLU A 1 81 ? 11.924 -9.744 -10.565 1.00 91.19 81 GLU A C 1
ATOM 629 O O . GLU A 1 81 ? 11.366 -9.882 -9.473 1.00 91.19 81 GLU A O 1
ATOM 634 N N . MET A 1 82 ? 11.240 -9.701 -11.711 1.00 91.00 82 MET A N 1
ATOM 635 C CA . MET A 1 82 ? 9.779 -9.686 -11.742 1.00 91.00 82 MET A CA 1
ATOM 636 C C . MET A 1 82 ? 9.177 -10.920 -11.053 1.00 91.00 82 MET A C 1
ATOM 638 O O . MET A 1 82 ? 8.232 -10.817 -10.272 1.00 91.00 82 MET A O 1
ATOM 642 N N . SER A 1 83 ? 9.770 -12.097 -11.262 1.00 91.56 83 SER A N 1
ATOM 643 C CA . SER A 1 83 ? 9.334 -13.345 -10.621 1.00 91.56 83 SER A CA 1
ATOM 644 C C . SER A 1 83 ? 9.506 -13.344 -9.096 1.00 91.56 83 SER A C 1
ATOM 646 O O . SER A 1 83 ? 8.813 -14.091 -8.399 1.00 91.56 83 SER A O 1
ATOM 648 N N . LEU A 1 84 ? 10.456 -12.573 -8.558 1.00 91.06 84 LEU A N 1
ATOM 649 C CA . LEU A 1 84 ? 10.625 -12.392 -7.114 1.00 91.06 84 LEU A CA 1
ATOM 650 C C . LEU A 1 84 ? 9.570 -11.429 -6.563 1.00 91.06 84 LEU A C 1
ATOM 652 O O . LEU A 1 84 ? 8.954 -11.735 -5.542 1.00 91.06 84 LEU A O 1
ATOM 656 N N . LEU A 1 85 ? 9.306 -10.326 -7.270 1.00 88.75 85 LEU A N 1
ATOM 657 C CA . LEU A 1 85 ? 8.282 -9.350 -6.890 1.00 88.75 85 LEU A CA 1
ATOM 658 C C . LEU A 1 85 ? 6.883 -9.978 -6.873 1.00 88.75 85 LEU A C 1
ATOM 660 O O . LEU A 1 85 ? 6.193 -9.896 -5.856 1.00 88.75 85 LEU A O 1
ATOM 664 N N . VAL A 1 86 ? 6.498 -10.700 -7.932 1.00 88.75 86 VAL A N 1
ATOM 665 C CA . VAL A 1 86 ? 5.209 -11.419 -7.995 1.00 88.75 86 VAL A CA 1
ATOM 666 C C . VAL A 1 86 ? 5.081 -12.426 -6.854 1.00 88.75 86 VAL A C 1
ATOM 668 O O . VAL A 1 86 ? 4.049 -12.478 -6.189 1.00 88.75 86 VAL A O 1
ATOM 671 N N . ARG A 1 87 ? 6.138 -13.198 -6.564 1.00 89.75 87 ARG A N 1
ATOM 672 C CA . ARG A 1 87 ? 6.120 -14.149 -5.441 1.00 89.75 87 ARG A CA 1
ATOM 673 C C . ARG A 1 87 ? 5.994 -13.474 -4.086 1.00 89.75 87 ARG A C 1
ATOM 675 O O . ARG A 1 87 ? 5.441 -14.082 -3.183 1.00 89.75 87 ARG A O 1
ATOM 682 N N 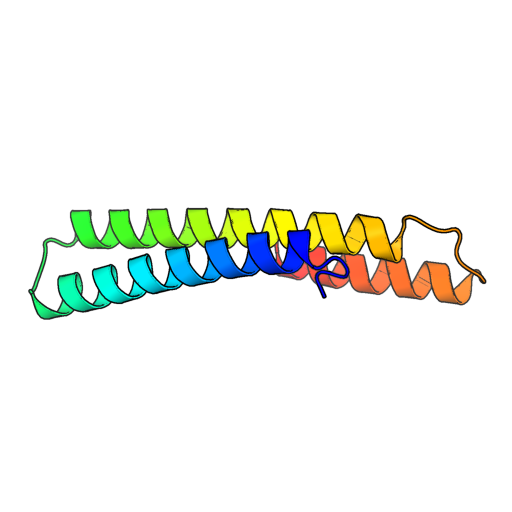. SER A 1 88 ? 6.529 -12.269 -3.915 1.00 86.12 88 SER A N 1
ATOM 683 C CA . SER A 1 88 ? 6.358 -11.521 -2.667 1.00 86.12 88 SER A CA 1
ATOM 684 C C . SER A 1 88 ? 4.933 -10.989 -2.499 1.00 86.12 88 SER A C 1
ATOM 686 O O . SER A 1 88 ? 4.452 -10.927 -1.374 1.00 86.12 88 SER A O 1
ATOM 688 N N . TYR A 1 89 ? 4.260 -10.670 -3.610 1.00 81.12 89 TYR A N 1
ATOM 689 C CA . TYR A 1 89 ? 2.887 -10.173 -3.629 1.00 81.12 89 TYR A CA 1
ATOM 690 C C . TYR A 1 89 ? 1.836 -11.270 -3.413 1.00 81.12 89 TYR A C 1
ATOM 692 O O . TYR A 1 89 ? 0.861 -11.045 -2.707 1.00 81.12 89 TYR A O 1
ATOM 700 N N . LEU A 1 90 ? 2.025 -12.449 -4.011 1.00 81.69 90 LEU A N 1
ATOM 701 C CA . LEU A 1 90 ? 1.053 -13.550 -3.962 1.00 81.69 90 LEU A CA 1
ATOM 702 C C . LEU A 1 90 ? 1.181 -14.450 -2.716 1.00 81.69 90 LEU A C 1
ATOM 704 O O . LEU A 1 90 ? 0.688 -15.577 -2.731 1.00 81.69 90 LEU A O 1
ATOM 708 N N . LYS A 1 91 ? 1.874 -13.988 -1.672 1.00 71.88 91 LYS A N 1
ATOM 709 C CA . LYS A 1 91 ? 1.887 -14.651 -0.360 1.00 71.88 91 LYS A CA 1
ATOM 710 C C . LYS A 1 91 ? 0.638 -14.286 0.427 1.00 71.88 91 LYS A C 1
ATOM 712 O O . LYS A 1 91 ? 0.090 -15.207 1.066 1.00 71.88 91 LYS A O 1
#

pLDDT: mean 91.74, std 8.1, range [50.62, 98.69]

Mean predicted aligned error: 4.32 Å

Secondary structure (DSSP, 8-state):
---SHHHHHHHHHHHHHHHHHHHHHHHHHHTT--HHHHHHHHHHHHHHHHHHHHHHHHHHHHHHHSS--SSHHHHHHHHHHHHHHHHHHT-

Foldseek 3Di:
DQPDPVLVVVLVVLVVVLVVLVVVLVVCVVVVHDPVVNVVSVVVSVVSVLVSLVSVLVSLCCVLVVDDDPDPVSVVVSVVVNVVSVVVSVD

Radius of gyration: 17.8 Å; Cα contacts (8 Å, |Δi|>4): 33; chains: 1; bounding box: 38×28×49 Å